Protein AF-A0A1T4K1K7-F1 (afdb_monomer_lite)

Secondary structure (DSSP, 8-state):
--HHHHHHHHTTS-HHHHHHHHHHHHHHHHTT--HHHHHHHHHHHHSSHHHHHHHHHHHS-HHHHHHHHHTS-HHHHHHHHHHH-

Structure (mmCIF, N/CA/C/O backbone):
data_AF-A0A1T4K1K7-F1
#
_entry.id   AF-A0A1T4K1K7-F1
#
loop_
_atom_site.group_PDB
_atom_site.id
_atom_site.type_symbol
_atom_site.label_atom_id
_atom_site.label_alt_id
_atom_site.label_comp_id
_atom_site.label_asym_id
_atom_site.label_entity_id
_atom_site.label_seq_id
_atom_site.pdbx_PDB_ins_code
_atom_site.Cartn_x
_atom_site.Cartn_y
_atom_site.Cartn_z
_atom_site.occupancy
_atom_site.B_iso_or_equiv
_atom_site.auth_seq_id
_atom_site.auth_comp_id
_atom_site.auth_asym_id
_atom_site.auth_atom_id
_atom_site.pdbx_PDB_model_num
ATOM 1 N N . MET A 1 1 ? -1.082 18.463 -14.589 1.00 40.00 1 MET A N 1
ATOM 2 C CA . MET A 1 1 ? -0.362 17.603 -15.557 1.00 40.00 1 MET A CA 1
ATOM 3 C C . MET A 1 1 ? 1.059 17.248 -15.076 1.00 40.00 1 MET A C 1
ATOM 5 O O . MET A 1 1 ? 1.962 17.151 -15.888 1.00 40.00 1 MET A O 1
ATOM 9 N N . LEU A 1 2 ? 1.266 17.024 -13.765 1.00 37.28 2 LEU A N 1
ATOM 10 C CA . LEU A 1 2 ? 2.543 16.550 -13.186 1.00 37.28 2 LEU A CA 1
ATOM 11 C C . LEU A 1 2 ? 2.457 15.104 -12.656 1.00 37.28 2 LEU A C 1
ATOM 13 O O . LEU A 1 2 ? 3.480 14.490 -12.390 1.00 37.28 2 LEU A O 1
ATOM 17 N N . ALA A 1 3 ? 1.246 14.540 -12.548 1.00 48.12 3 ALA A N 1
ATOM 18 C CA . ALA A 1 3 ? 1.021 13.199 -12.004 1.00 48.12 3 ALA A CA 1
ATOM 19 C C . ALA A 1 3 ? 1.590 12.066 -12.885 1.00 48.12 3 ALA A C 1
ATOM 21 O O . ALA A 1 3 ? 1.975 11.028 -12.362 1.00 48.12 3 ALA A O 1
ATOM 22 N N . ASN A 1 4 ? 1.696 12.267 -14.205 1.00 52.03 4 ASN A N 1
ATOM 23 C CA . ASN A 1 4 ? 2.125 11.206 -15.128 1.00 52.03 4 ASN A CA 1
ATOM 24 C C . ASN A 1 4 ? 3.645 11.013 -15.218 1.00 52.03 4 ASN A C 1
ATOM 26 O O . ASN A 1 4 ? 4.081 9.927 -15.581 1.00 52.03 4 ASN A O 1
ATOM 30 N N . ILE A 1 5 ? 4.455 12.018 -14.863 1.00 51.72 5 ILE A N 1
ATOM 31 C CA . ILE A 1 5 ? 5.919 11.929 -15.018 1.00 51.72 5 ILE A CA 1
ATOM 32 C C . ILE A 1 5 ? 6.507 10.885 -14.053 1.00 51.72 5 ILE A C 1
ATOM 34 O O . ILE A 1 5 ? 7.427 10.156 -14.413 1.00 51.72 5 ILE A O 1
ATOM 38 N N . GLY A 1 6 ? 5.940 10.765 -12.847 1.00 61.00 6 GLY A N 1
ATOM 39 C CA . GLY A 1 6 ? 6.348 9.745 -11.877 1.00 61.00 6 GLY A CA 1
ATOM 40 C C . GLY A 1 6 ? 5.942 8.326 -12.287 1.00 61.00 6 GLY A C 1
ATOM 41 O O . GLY A 1 6 ? 6.710 7.395 -12.103 1.00 61.00 6 GLY A O 1
ATOM 42 N N . VAL A 1 7 ? 4.768 8.145 -12.897 1.00 67.75 7 VAL A N 1
ATOM 43 C CA . VAL A 1 7 ? 4.259 6.812 -13.277 1.00 67.75 7 VAL A CA 1
ATOM 44 C C . VAL A 1 7 ? 5.069 6.200 -14.420 1.00 67.75 7 VAL A C 1
ATOM 46 O O . VAL A 1 7 ? 5.345 5.000 -14.415 1.00 67.75 7 VAL A O 1
ATOM 49 N N . ASP A 1 8 ? 5.489 7.014 -15.388 1.00 78.94 8 ASP A N 1
ATOM 50 C CA . ASP A 1 8 ? 6.262 6.523 -16.530 1.00 78.94 8 ASP A CA 1
ATOM 51 C C . ASP A 1 8 ? 7.670 6.058 -16.135 1.00 78.94 8 ASP A C 1
ATOM 53 O O . ASP A 1 8 ? 8.188 5.125 -16.752 1.00 78.94 8 ASP A O 1
ATOM 57 N N . ILE A 1 9 ? 8.266 6.617 -15.070 1.00 85.19 9 ILE A N 1
ATOM 58 C CA . ILE A 1 9 ? 9.568 6.137 -14.586 1.00 85.19 9 ILE A CA 1
ATOM 59 C C . ILE A 1 9 ? 9.464 4.736 -13.974 1.00 85.19 9 ILE A C 1
ATOM 61 O O . ILE A 1 9 ? 10.349 3.914 -14.182 1.00 85.19 9 ILE A O 1
ATOM 65 N N . TYR A 1 10 ? 8.359 4.405 -13.302 1.00 87.31 10 TYR A N 1
ATOM 66 C CA . TYR A 1 10 ? 8.197 3.095 -12.668 1.00 87.31 10 TYR A CA 1
ATOM 67 C C . TYR A 1 10 ? 7.996 1.970 -13.687 1.00 87.31 10 TYR A C 1
ATOM 69 O O . TYR A 1 10 ? 8.292 0.807 -13.401 1.00 87.31 10 TYR A O 1
ATOM 77 N N . LYS A 1 11 ? 7.566 2.301 -14.910 1.00 86.81 11 LYS A N 1
ATOM 78 C CA . LYS A 1 11 ? 7.481 1.333 -16.014 1.00 86.81 11 LYS A CA 1
ATOM 79 C C . LYS A 1 11 ? 8.849 0.794 -16.428 1.00 86.81 11 LYS A C 1
ATOM 81 O O . LYS A 1 11 ? 8.910 -0.326 -16.922 1.00 86.81 11 LYS A O 1
ATOM 86 N N . THR A 1 12 ? 9.927 1.554 -16.224 1.00 91.19 12 THR A N 1
ATOM 87 C CA . THR A 1 12 ? 11.297 1.117 -16.554 1.00 91.19 12 THR A CA 1
ATOM 88 C C . THR A 1 12 ? 11.971 0.361 -15.413 1.00 91.19 12 THR A C 1
ATOM 90 O O . THR A 1 12 ? 13.037 -0.220 -15.609 1.00 91.19 12 THR A O 1
ATOM 93 N N . TRP A 1 13 ? 11.363 0.362 -14.226 1.00 94.25 13 TRP A N 1
ATOM 94 C CA . TRP A 1 13 ? 11.904 -0.300 -13.048 1.00 94.25 13 TRP A CA 1
ATOM 95 C C . TRP A 1 13 ? 11.648 -1.803 -13.075 1.00 94.25 13 TRP A C 1
ATOM 97 O O . TRP A 1 13 ? 10.595 -2.259 -13.526 1.00 94.25 13 TRP A O 1
ATOM 107 N N . SER A 1 14 ? 12.595 -2.562 -12.526 1.00 95.62 14 SER A N 1
ATOM 108 C CA . SER A 1 14 ? 12.395 -3.978 -12.231 1.00 95.62 14 SER A CA 1
ATOM 109 C C . SER A 1 14 ? 11.404 -4.173 -11.079 1.00 95.62 14 SER A C 1
ATOM 111 O O . SER A 1 14 ? 11.167 -3.274 -10.266 1.00 95.62 14 SER A O 1
ATOM 113 N N . GLU A 1 15 ? 10.863 -5.385 -10.963 1.00 95.00 15 GLU A N 1
ATOM 114 C CA . GLU A 1 15 ? 9.975 -5.745 -9.852 1.00 95.00 15 GLU A CA 1
ATOM 115 C C . GLU A 1 15 ? 10.652 -5.606 -8.480 1.00 95.00 15 GLU A C 1
ATOM 117 O O . GLU A 1 15 ? 10.017 -5.182 -7.514 1.00 95.00 15 GLU A O 1
ATOM 122 N N . ASP A 1 16 ? 11.959 -5.869 -8.390 1.00 97.00 16 ASP A N 1
ATOM 123 C CA . ASP A 1 16 ? 12.719 -5.684 -7.150 1.00 97.00 16 ASP A CA 1
ATOM 124 C C . ASP A 1 16 ? 12.844 -4.207 -6.764 1.00 97.00 16 ASP A C 1
ATOM 126 O O . ASP A 1 16 ? 12.712 -3.861 -5.589 1.00 97.00 16 ASP A O 1
ATOM 130 N N . GLN A 1 17 ? 13.043 -3.316 -7.742 1.00 97.56 17 GLN A N 1
ATOM 131 C CA . GLN A 1 17 ? 13.084 -1.871 -7.497 1.00 97.56 17 GLN A CA 1
ATOM 132 C C . GLN A 1 17 ? 11.725 -1.353 -7.021 1.00 97.56 17 GLN A C 1
ATOM 134 O O . GLN A 1 17 ? 11.659 -0.607 -6.042 1.00 97.56 17 GLN A O 1
ATOM 139 N N . ARG A 1 18 ? 10.632 -1.793 -7.659 1.00 97.12 18 ARG A N 1
ATOM 140 C CA . ARG A 1 18 ? 9.266 -1.452 -7.230 1.00 97.12 18 ARG A CA 1
ATOM 141 C C . ARG A 1 18 ? 8.987 -1.953 -5.820 1.00 97.12 18 ARG A C 1
ATOM 143 O O . ARG A 1 18 ? 8.547 -1.176 -4.975 1.00 97.12 18 ARG A O 1
ATOM 150 N N . ARG A 1 19 ? 9.310 -3.219 -5.534 1.00 98.00 19 ARG A N 1
ATOM 151 C CA . ARG A 1 19 ? 9.161 -3.813 -4.199 1.00 98.00 19 ARG A CA 1
ATOM 152 C C . ARG A 1 19 ? 9.943 -3.029 -3.147 1.00 98.00 19 ARG A C 1
ATOM 154 O O . ARG A 1 19 ? 9.388 -2.738 -2.091 1.00 98.00 19 ARG A O 1
ATOM 161 N N . ALA A 1 20 ? 11.202 -2.689 -3.420 1.00 98.25 20 ALA A N 1
ATOM 162 C CA . ALA A 1 20 ? 12.043 -1.948 -2.484 1.00 98.25 20 ALA A CA 1
ATOM 163 C C . ALA A 1 20 ? 11.463 -0.560 -2.172 1.00 98.25 20 ALA A C 1
ATOM 165 O O . ALA A 1 20 ? 11.443 -0.144 -1.014 1.00 98.25 20 ALA A O 1
ATOM 166 N N . GLU A 1 21 ? 10.948 0.141 -3.180 1.00 98.00 21 GLU A N 1
ATOM 167 C CA . GLU A 1 21 ? 10.363 1.471 -3.003 1.00 98.00 21 GLU A CA 1
ATOM 168 C C . GLU A 1 21 ? 9.013 1.432 -2.282 1.00 98.00 21 GLU A C 1
ATOM 170 O O . GLU A 1 21 ? 8.783 2.224 -1.370 1.00 98.00 21 GLU A O 1
ATOM 175 N N . ILE A 1 22 ? 8.152 0.459 -2.598 1.00 98.38 22 ILE A N 1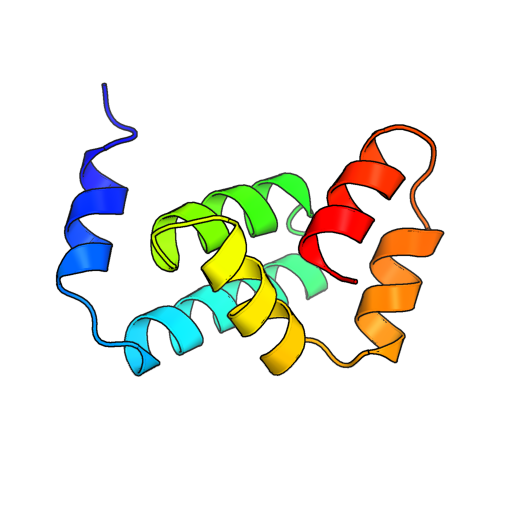
ATOM 176 C CA . ILE A 1 22 ? 6.915 0.222 -1.837 1.00 98.38 22 ILE A CA 1
ATOM 177 C C . ILE A 1 22 ? 7.252 -0.132 -0.382 1.00 98.38 22 ILE A C 1
ATOM 179 O O . ILE A 1 22 ? 6.580 0.339 0.532 1.00 98.38 22 ILE A O 1
ATOM 183 N N . GLY A 1 23 ? 8.337 -0.873 -0.141 1.00 98.56 23 GLY A N 1
ATOM 184 C CA . GLY A 1 23 ? 8.854 -1.128 1.205 1.00 98.56 23 GLY A CA 1
ATOM 185 C C . GLY A 1 23 ? 9.152 0.157 1.985 1.00 98.56 23 GLY A C 1
ATOM 186 O O . GLY A 1 23 ? 8.786 0.262 3.153 1.00 98.56 23 GLY A O 1
ATOM 187 N N . LYS A 1 24 ? 9.714 1.185 1.338 1.00 98.50 24 LYS A N 1
ATOM 188 C CA . LYS A 1 24 ? 9.930 2.496 1.979 1.00 98.50 24 LYS A CA 1
ATOM 189 C C . LYS A 1 24 ? 8.620 3.195 2.331 1.00 98.50 24 LYS A C 1
ATOM 191 O O . LYS A 1 24 ? 8.566 3.877 3.349 1.00 98.50 24 LYS A O 1
ATOM 196 N N . LEU A 1 25 ? 7.565 3.027 1.529 1.00 98.31 25 LEU A N 1
ATOM 197 C CA . LEU A 1 25 ? 6.239 3.560 1.861 1.00 98.31 25 LEU A CA 1
ATOM 198 C C . LEU A 1 25 ? 5.642 2.866 3.089 1.00 98.31 25 LEU A C 1
ATOM 200 O O . LEU A 1 25 ? 5.029 3.538 3.916 1.00 98.31 25 LEU A O 1
ATOM 204 N N . VAL A 1 26 ? 5.854 1.554 3.234 1.00 98.56 26 VAL A N 1
ATOM 205 C CA . VAL A 1 26 ? 5.447 0.800 4.431 1.00 98.56 26 VAL A CA 1
ATOM 206 C C . VAL A 1 26 ? 6.171 1.326 5.672 1.00 98.56 26 VAL A C 1
ATOM 208 O O . VAL A 1 26 ? 5.521 1.635 6.670 1.00 98.56 26 VAL A O 1
ATOM 211 N N . GLU A 1 27 ? 7.491 1.513 5.604 1.00 98.50 27 GLU A N 1
ATOM 212 C CA . GLU A 1 27 ? 8.252 2.127 6.705 1.00 98.50 27 GLU A CA 1
ATOM 213 C C . GLU A 1 27 ? 7.801 3.565 6.986 1.00 98.50 27 GLU A C 1
ATOM 215 O O . GLU A 1 27 ? 7.612 3.952 8.139 1.00 9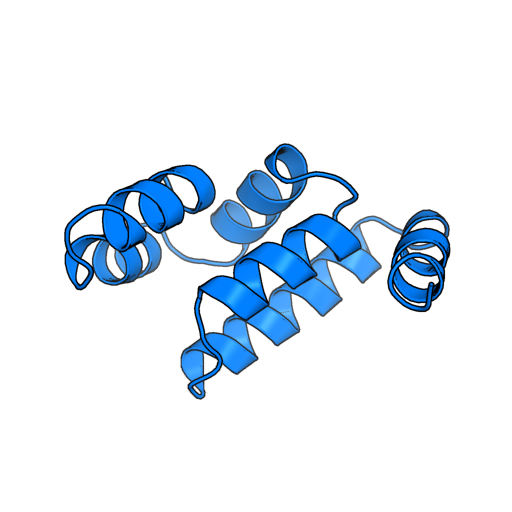8.50 27 GLU A O 1
ATOM 220 N N . GLY A 1 28 ? 7.539 4.347 5.938 1.00 97.94 28 GLY A N 1
ATOM 221 C CA . GLY A 1 28 ? 6.964 5.682 6.058 1.00 97.94 28 GLY A CA 1
ATOM 222 C C . GLY A 1 28 ? 5.623 5.661 6.790 1.00 97.94 28 GLY A C 1
ATOM 223 O O . GLY A 1 28 ? 5.392 6.494 7.663 1.00 97.94 28 GLY A O 1
ATOM 224 N N . HIS A 1 29 ? 4.754 4.691 6.494 1.00 97.56 29 HIS A N 1
ATOM 225 C CA . HIS A 1 29 ? 3.478 4.519 7.188 1.00 97.56 29 HIS A CA 1
ATOM 226 C C . HIS A 1 29 ? 3.666 4.178 8.665 1.00 97.56 29 HIS A C 1
ATOM 228 O O . HIS A 1 29 ? 3.026 4.792 9.522 1.00 97.56 29 HIS A O 1
ATOM 234 N N . ARG A 1 30 ? 4.586 3.261 8.978 1.00 97.50 30 ARG A N 1
ATOM 235 C CA . ARG A 1 30 ? 4.966 2.937 10.363 1.00 97.50 30 ARG A CA 1
ATOM 236 C C . ARG A 1 30 ? 5.492 4.169 11.111 1.00 97.50 30 ARG A C 1
ATOM 238 O O . ARG A 1 30 ? 5.265 4.287 12.312 1.00 97.50 30 ARG A O 1
ATOM 245 N N . ALA A 1 31 ? 6.106 5.113 10.396 1.00 97.56 31 ALA A N 1
ATOM 246 C CA . ALA A 1 31 ? 6.567 6.403 10.910 1.00 97.56 31 ALA A CA 1
ATOM 247 C C . ALA A 1 31 ? 5.517 7.539 10.865 1.00 97.56 31 ALA A C 1
ATOM 249 O O . ALA A 1 31 ? 5.830 8.666 11.247 1.00 97.56 31 ALA A O 1
ATOM 250 N N . GLY A 1 32 ? 4.277 7.274 10.434 1.00 96.00 32 GLY A N 1
ATOM 251 C CA . GLY A 1 32 ? 3.166 8.236 10.472 1.00 96.00 32 GLY A CA 1
ATOM 252 C C . GLY A 1 32 ? 2.676 8.770 9.120 1.00 96.00 32 GLY A C 1
ATOM 253 O O . GLY A 1 32 ? 1.776 9.609 9.103 1.00 96.00 32 GLY A O 1
ATOM 254 N N . LEU A 1 33 ? 3.201 8.293 7.986 1.00 94.94 33 LEU A N 1
ATOM 255 C CA . LEU A 1 33 ? 2.611 8.565 6.666 1.00 94.94 33 LEU A CA 1
ATOM 256 C C . LEU A 1 33 ? 1.166 8.044 6.618 1.00 94.94 33 LEU A C 1
ATOM 258 O O . LEU A 1 33 ? 0.870 6.976 7.152 1.00 94.94 33 LEU A O 1
ATOM 262 N N . SER A 1 34 ? 0.249 8.756 5.964 1.00 96.06 34 SER A N 1
ATOM 263 C CA . SER A 1 34 ? -1.141 8.296 5.872 1.00 96.06 34 SER A CA 1
ATOM 264 C C . SER A 1 34 ? -1.283 7.048 4.987 1.00 96.06 34 SER A C 1
ATOM 266 O O . SER A 1 34 ? -0.518 6.831 4.045 1.00 96.06 34 SER A O 1
ATOM 268 N N . LEU A 1 35 ? -2.301 6.230 5.276 1.00 95.81 35 LEU A N 1
ATOM 269 C CA . LEU A 1 35 ? -2.645 5.061 4.457 1.00 95.81 35 LEU A CA 1
ATOM 270 C C . LEU A 1 35 ? -3.026 5.449 3.024 1.00 95.81 35 LEU A C 1
ATOM 272 O O . LEU A 1 35 ? -2.646 4.759 2.087 1.00 95.81 35 LEU A O 1
ATOM 276 N N . GLU A 1 36 ? -3.735 6.565 2.857 1.00 95.12 36 GLU A N 1
ATOM 277 C CA . GLU A 1 36 ? -4.128 7.090 1.547 1.00 95.12 36 GLU A CA 1
ATOM 278 C C . GLU A 1 36 ? -2.907 7.352 0.655 1.00 95.12 36 GLU A C 1
ATOM 280 O O . GLU A 1 36 ? -2.848 6.850 -0.468 1.00 95.12 36 GLU A O 1
ATOM 285 N N . ILE A 1 37 ? -1.892 8.055 1.178 1.00 95.69 37 ILE A N 1
ATOM 286 C CA . ILE A 1 37 ? -0.662 8.333 0.424 1.00 95.69 37 ILE A CA 1
ATOM 287 C C . ILE A 1 37 ? 0.076 7.029 0.121 1.00 95.69 37 ILE A C 1
ATOM 289 O O . ILE A 1 37 ? 0.534 6.836 -1.006 1.00 95.69 37 ILE A O 1
ATOM 293 N N . MET A 1 38 ? 0.164 6.114 1.091 1.00 97.69 38 MET A N 1
ATOM 294 C CA . MET A 1 38 ? 0.789 4.809 0.874 1.00 97.69 38 MET A CA 1
ATOM 295 C C . MET A 1 38 ? 0.105 4.043 -0.269 1.00 97.69 38 MET A C 1
ATOM 297 O O . MET A 1 38 ? 0.798 3.563 -1.162 1.00 97.69 38 MET A O 1
ATOM 301 N N . PHE A 1 39 ? -1.229 3.961 -0.292 1.00 97.50 39 PHE A N 1
ATOM 302 C CA . PHE A 1 39 ? -1.971 3.243 -1.337 1.00 97.50 39 PHE A CA 1
ATOM 303 C C . PHE A 1 39 ? -1.866 3.915 -2.704 1.00 97.50 39 PHE A C 1
ATOM 305 O O . PHE A 1 39 ? -1.643 3.231 -3.708 1.00 97.50 39 PHE A O 1
ATOM 312 N N . GLN A 1 40 ? -1.984 5.243 -2.756 1.00 95.81 40 GLN A N 1
ATOM 313 C CA . GLN A 1 40 ? -1.861 5.997 -4.000 1.00 95.81 40 GLN A CA 1
ATOM 314 C C . GLN A 1 40 ? -0.470 5.815 -4.617 1.00 95.81 40 GLN A C 1
ATOM 316 O O . GLN A 1 40 ? -0.350 5.499 -5.802 1.00 95.81 40 GLN A O 1
ATOM 321 N N . MET A 1 41 ? 0.581 5.969 -3.810 1.00 96.38 41 MET A N 1
ATOM 322 C CA . MET A 1 41 ? 1.959 5.849 -4.283 1.00 96.38 41 MET A CA 1
ATOM 323 C C . MET A 1 41 ? 2.322 4.400 -4.610 1.00 96.38 41 MET A C 1
ATOM 325 O O . MET A 1 41 ? 2.937 4.157 -5.645 1.00 96.38 41 MET A O 1
ATOM 329 N N . ALA A 1 42 ? 1.888 3.426 -3.805 1.00 97.56 42 ALA A N 1
ATOM 330 C CA . ALA A 1 42 ? 2.102 2.013 -4.109 1.00 97.56 42 ALA A CA 1
ATOM 331 C C . ALA A 1 42 ? 1.422 1.610 -5.426 1.00 97.56 42 ALA A C 1
ATOM 333 O O . ALA A 1 42 ? 2.035 0.910 -6.225 1.00 97.56 4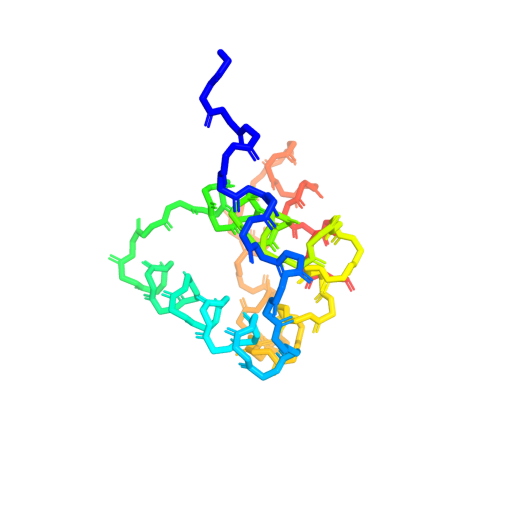2 ALA A O 1
ATOM 334 N N . SER A 1 43 ? 0.209 2.106 -5.697 1.00 96.44 43 SER A N 1
ATOM 335 C CA . SER A 1 43 ? -0.490 1.877 -6.974 1.00 96.44 43 SER A CA 1
ATOM 336 C C . SER A 1 43 ? 0.252 2.492 -8.156 1.00 96.44 43 SER A C 1
ATOM 338 O O . SER A 1 43 ? 0.355 1.867 -9.209 1.00 96.44 43 SER A O 1
ATOM 340 N N . ALA A 1 44 ? 0.800 3.698 -7.988 1.00 95.31 44 ALA A N 1
ATOM 341 C CA . ALA A 1 44 ? 1.610 4.340 -9.018 1.00 95.31 44 ALA A CA 1
ATOM 342 C C . ALA A 1 44 ? 2.897 3.549 -9.307 1.00 95.31 44 ALA A C 1
ATOM 344 O O . ALA A 1 44 ? 3.217 3.321 -10.471 1.00 95.31 44 ALA A O 1
ATOM 345 N N . ILE A 1 45 ? 3.601 3.097 -8.263 1.00 96.06 45 ILE A N 1
ATOM 346 C CA . ILE A 1 45 ? 4.857 2.339 -8.378 1.00 96.06 45 ILE A CA 1
ATOM 347 C C . ILE A 1 45 ? 4.618 0.951 -8.974 1.00 96.06 45 ILE A C 1
ATOM 349 O O . ILE A 1 45 ? 5.347 0.533 -9.870 1.00 96.06 45 ILE A O 1
ATOM 353 N N . ALA A 1 46 ? 3.593 0.242 -8.502 1.00 95.50 46 ALA A N 1
ATOM 354 C CA . ALA A 1 46 ? 3.246 -1.092 -8.985 1.00 95.50 46 ALA A CA 1
ATOM 355 C C . ALA A 1 46 ? 2.572 -1.070 -10.370 1.00 95.50 46 ALA A C 1
ATOM 357 O O . ALA A 1 46 ? 2.427 -2.110 -11.005 1.00 95.50 46 ALA A O 1
ATOM 358 N N . GLY A 1 47 ? 2.139 0.104 -10.837 1.00 93.62 47 GLY A N 1
ATOM 359 C CA . GLY A 1 47 ? 1.442 0.298 -12.108 1.00 93.62 47 GLY A CA 1
ATOM 360 C C . GLY A 1 47 ? -0.061 0.004 -12.060 1.00 93.62 47 GLY A C 1
ATOM 361 O O . GLY A 1 47 ? -0.777 0.372 -12.991 1.00 93.62 47 GLY A O 1
ATOM 362 N N . SER A 1 48 ? -0.562 -0.618 -10.990 1.00 94.06 48 SER A N 1
ATOM 363 C CA . SER A 1 48 ? -1.992 -0.818 -10.758 1.00 94.06 48 SER A CA 1
ATOM 364 C C . SER A 1 48 ? -2.313 -0.992 -9.265 1.00 94.06 48 SER A C 1
ATOM 366 O O . SER A 1 48 ? -1.441 -1.400 -8.491 1.00 94.06 48 SER A O 1
ATOM 368 N N . PRO A 1 49 ? -3.568 -0.742 -8.845 1.00 95.94 49 PRO A N 1
ATOM 369 C CA . PRO A 1 49 ? -4.024 -1.084 -7.501 1.00 95.94 49 PRO A CA 1
ATOM 370 C C . PRO A 1 49 ? -3.920 -2.582 -7.183 1.00 95.94 49 PRO A C 1
ATOM 372 O O . PRO A 1 49 ? -3.644 -2.941 -6.044 1.00 95.94 49 PRO A O 1
ATOM 375 N N . ASP A 1 50 ? -4.152 -3.472 -8.155 1.00 96.69 50 ASP A N 1
ATOM 376 C CA . ASP A 1 50 ? -4.098 -4.929 -7.943 1.00 96.69 50 ASP A CA 1
ATOM 377 C C . ASP A 1 50 ? -2.669 -5.369 -7.612 1.00 96.69 50 ASP A C 1
ATOM 379 O O . ASP A 1 50 ? -2.432 -5.956 -6.561 1.00 96.69 50 ASP A O 1
ATOM 383 N N . SER A 1 51 ? -1.689 -4.953 -8.416 1.00 96.38 51 SER A N 1
ATOM 384 C CA . SER A 1 51 ? -0.275 -5.243 -8.149 1.00 96.38 51 SER A CA 1
ATOM 385 C C . SER A 1 51 ? 0.211 -4.617 -6.835 1.00 96.38 51 SER A C 1
ATOM 387 O O . SER A 1 51 ? 1.020 -5.206 -6.119 1.00 96.38 51 SER A O 1
ATOM 389 N N . ALA A 1 52 ? -0.300 -3.436 -6.467 1.00 97.75 52 ALA A N 1
ATOM 390 C CA . ALA A 1 52 ? 0.023 -2.823 -5.181 1.00 97.75 52 ALA A CA 1
ATOM 391 C C . ALA A 1 52 ? -0.447 -3.674 -3.992 1.00 97.75 52 ALA A C 1
ATOM 393 O O . ALA A 1 52 ? 0.295 -3.785 -3.015 1.00 97.75 52 ALA A O 1
ATOM 394 N N . ARG A 1 53 ? -1.627 -4.308 -4.073 1.00 98.19 53 ARG A N 1
ATOM 395 C CA . ARG A 1 53 ? -2.122 -5.235 -3.037 1.00 98.19 53 ARG A CA 1
ATOM 396 C C . ARG A 1 53 ? -1.158 -6.389 -2.826 1.00 98.19 53 ARG A C 1
ATOM 398 O O . ARG A 1 53 ? -0.798 -6.666 -1.685 1.00 98.19 53 ARG A O 1
ATOM 405 N N . ASP A 1 54 ? -0.683 -6.998 -3.909 1.00 98.06 54 ASP A N 1
ATOM 406 C CA . ASP A 1 54 ? 0.248 -8.128 -3.843 1.00 98.06 54 ASP A CA 1
ATOM 407 C C . ASP A 1 54 ? 1.564 -7.732 -3.162 1.00 98.06 54 ASP A C 1
ATOM 409 O O . ASP A 1 54 ? 2.055 -8.430 -2.267 1.00 98.06 54 ASP A O 1
ATOM 413 N N . HIS A 1 55 ? 2.121 -6.571 -3.524 1.00 98.31 55 HIS A N 1
ATOM 414 C CA . HIS A 1 55 ? 3.320 -6.052 -2.866 1.00 98.31 55 HIS A CA 1
ATOM 415 C C . HIS A 1 55 ? 3.078 -5.757 -1.383 1.00 98.31 55 HIS A C 1
ATOM 417 O O . HIS A 1 55 ? 3.884 -6.166 -0.546 1.00 98.31 55 HIS A O 1
ATOM 423 N N . LEU A 1 56 ? 1.984 -5.074 -1.041 1.00 98.44 56 LEU A N 1
ATOM 424 C CA . LEU A 1 56 ? 1.660 -4.725 0.343 1.00 98.44 56 LEU A CA 1
ATOM 425 C C . LEU A 1 56 ? 1.392 -5.974 1.192 1.00 98.44 56 LEU A C 1
ATOM 427 O O . LEU A 1 56 ? 1.871 -6.049 2.319 1.00 98.44 56 LEU A O 1
ATOM 431 N N . ALA A 1 57 ? 0.704 -6.983 0.658 1.00 98.12 57 ALA A N 1
ATOM 432 C CA . ALA A 1 57 ? 0.471 -8.253 1.342 1.00 98.12 57 ALA A CA 1
ATOM 433 C C . ALA A 1 57 ? 1.772 -9.032 1.593 1.00 98.12 57 ALA A C 1
ATOM 435 O O . ALA A 1 57 ? 1.892 -9.696 2.623 1.00 98.12 57 ALA A O 1
ATOM 436 N N . ALA A 1 58 ? 2.748 -8.929 0.685 1.00 98.00 58 ALA A N 1
ATOM 437 C CA . ALA A 1 58 ? 4.065 -9.542 0.840 1.00 98.00 58 ALA A CA 1
ATOM 438 C C . ALA A 1 58 ? 4.990 -8.778 1.808 1.00 98.00 58 ALA A C 1
ATOM 440 O O . ALA A 1 58 ? 5.884 -9.383 2.396 1.00 98.00 58 ALA A O 1
ATOM 441 N N . LEU A 1 59 ? 4.810 -7.462 1.953 1.00 98.44 59 LEU A N 1
ATOM 442 C CA . LEU A 1 59 ? 5.663 -6.593 2.779 1.00 98.44 59 LEU A CA 1
ATOM 443 C C . LEU A 1 59 ? 5.101 -6.354 4.189 1.00 98.44 59 LEU A C 1
ATOM 445 O O . LEU A 1 59 ? 5.862 -6.064 5.114 1.00 98.44 59 LEU A O 1
ATOM 449 N N . ILE A 1 60 ? 3.782 -6.468 4.362 1.00 98.38 60 ILE A N 1
ATOM 450 C CA . ILE A 1 60 ? 3.083 -6.206 5.621 1.00 98.38 60 ILE A CA 1
ATOM 451 C C . ILE A 1 60 ? 2.501 -7.523 6.160 1.00 98.38 60 ILE A C 1
ATOM 453 O O . ILE A 1 60 ? 1.612 -8.114 5.530 1.00 98.38 60 ILE A O 1
ATOM 457 N N . PRO A 1 61 ? 2.936 -7.980 7.348 1.00 98.25 61 PRO A N 1
ATOM 458 C CA . PRO A 1 61 ? 2.375 -9.156 8.002 1.00 98.25 61 PRO A CA 1
ATOM 459 C C . PRO A 1 61 ? 0.850 -9.085 8.139 1.00 98.25 61 PRO A C 1
ATOM 461 O O . PRO A 1 61 ? 0.281 -8.026 8.403 1.00 98.25 61 PRO A O 1
ATOM 464 N N . ALA A 1 62 ? 0.178 -10.232 8.014 1.00 98.06 62 ALA A N 1
ATOM 465 C CA . ALA A 1 62 ? -1.286 -10.308 8.049 1.00 98.06 62 ALA A CA 1
ATOM 466 C C . ALA A 1 62 ? -1.903 -9.689 9.319 1.00 98.06 62 ALA A C 1
ATOM 468 O O . ALA A 1 62 ? -2.917 -8.998 9.242 1.00 98.06 62 ALA A O 1
ATOM 469 N N . GLU A 1 63 ? -1.272 -9.887 10.480 1.00 98.12 63 GLU A N 1
ATOM 470 C CA . GLU A 1 63 ? -1.723 -9.297 11.745 1.00 98.12 63 GLU A CA 1
ATOM 471 C C . GLU A 1 63 ? -1.652 -7.761 11.725 1.00 98.12 63 GLU A C 1
ATOM 473 O O . GLU A 1 63 ? -2.574 -7.080 12.179 1.00 98.12 63 GLU A O 1
ATOM 478 N N . GLU A 1 64 ? -0.578 -7.202 11.161 1.00 98.12 64 GLU A N 1
ATOM 479 C CA . GLU A 1 64 ? -0.407 -5.756 11.022 1.00 98.12 64 GLU A CA 1
ATOM 480 C C . GLU A 1 64 ? -1.451 -5.183 10.056 1.00 98.12 64 GLU A C 1
ATOM 482 O O . GLU A 1 64 ? -2.148 -4.233 10.416 1.00 98.12 64 GLU A O 1
ATOM 487 N N . ARG A 1 65 ? -1.672 -5.827 8.900 1.00 98.19 65 ARG A N 1
ATOM 488 C CA . ARG A 1 65 ? -2.750 -5.460 7.960 1.00 98.19 65 ARG A CA 1
ATOM 489 C C . ARG A 1 65 ? -4.118 -5.446 8.642 1.00 98.19 65 ARG A C 1
ATOM 491 O O . ARG A 1 65 ? -4.877 -4.489 8.493 1.00 98.19 65 ARG A O 1
ATOM 498 N N . HIS A 1 66 ? -4.416 -6.457 9.456 1.00 98.19 66 HIS A N 1
ATOM 499 C CA . HIS A 1 66 ? -5.668 -6.520 10.210 1.00 98.19 66 HIS A CA 1
ATOM 500 C C . HIS A 1 66 ? -5.838 -5.357 11.188 1.00 98.19 66 HIS A C 1
ATOM 502 O O . HIS A 1 66 ? -6.900 -4.726 11.222 1.00 98.19 66 HIS A O 1
ATOM 508 N N . LYS A 1 67 ? -4.787 -5.005 11.933 1.00 97.56 67 LYS A N 1
ATOM 509 C CA . LYS A 1 67 ? -4.789 -3.836 12.828 1.00 97.56 67 LYS A CA 1
ATOM 510 C C . LYS A 1 67 ? -4.977 -2.525 12.056 1.00 97.56 67 LYS A C 1
ATOM 512 O O . LYS A 1 67 ? -5.738 -1.660 12.492 1.00 97.56 67 LYS A O 1
ATOM 517 N N . MET A 1 68 ? -4.330 -2.385 10.898 1.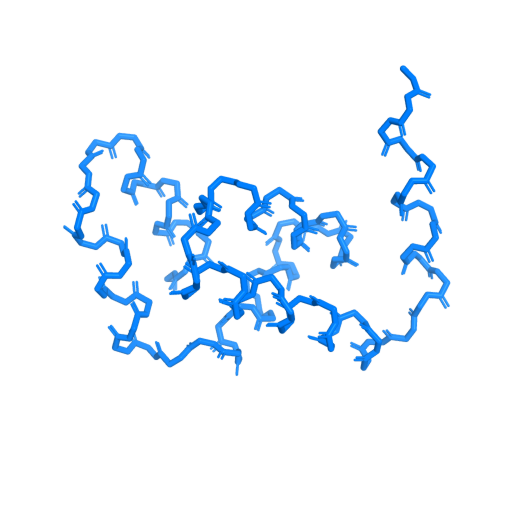00 97.00 68 MET A N 1
ATOM 518 C CA . MET A 1 68 ? -4.434 -1.194 10.042 1.00 97.00 68 MET A CA 1
ATOM 519 C C . MET A 1 68 ? -5.858 -0.962 9.531 1.00 97.00 68 MET A C 1
ATOM 521 O O . MET A 1 68 ? -6.296 0.186 9.486 1.00 97.00 68 MET A O 1
ATOM 525 N N . VAL A 1 69 ? -6.577 -2.031 9.179 1.00 97.31 69 VAL A N 1
ATOM 526 C CA . VAL A 1 69 ? -7.966 -1.960 8.703 1.00 97.31 69 VAL A CA 1
ATOM 527 C C . VAL A 1 69 ? -8.933 -1.700 9.859 1.00 97.31 69 VAL A C 1
ATOM 529 O O . VAL A 1 69 ? -9.754 -0.790 9.792 1.00 97.31 69 VAL A O 1
ATOM 532 N N . THR A 1 70 ? -8.845 -2.469 10.946 1.00 97.12 70 THR A N 1
ATOM 533 C CA . THR A 1 70 ? -9.859 -2.458 12.023 1.00 97.12 70 THR A CA 1
ATOM 534 C C . THR A 1 70 ? -9.877 -1.190 12.880 1.00 97.12 70 THR A C 1
ATOM 536 O O . THR A 1 70 ? -10.915 -0.872 13.477 1.00 97.12 70 THR A O 1
ATOM 539 N N . ARG A 1 71 ? -8.768 -0.437 12.917 1.00 95.56 71 ARG A N 1
ATOM 540 C CA . ARG A 1 71 ? -8.702 0.880 13.577 1.00 95.56 71 ARG A CA 1
ATOM 541 C C . ARG A 1 71 ? -9.506 1.963 12.847 1.00 95.56 71 ARG A C 1
ATOM 543 O O . ARG A 1 71 ? -9.909 2.934 13.478 1.00 95.56 71 ARG A O 1
ATOM 550 N N . LEU A 1 72 ? -9.734 1.805 11.542 1.00 95.56 72 LEU A N 1
ATOM 551 C CA . LEU A 1 72 ? -10.525 2.733 10.734 1.00 95.56 72 LEU A CA 1
ATOM 552 C C . LEU A 1 72 ? -12.021 2.418 10.851 1.00 95.56 72 LEU A C 1
ATOM 554 O O . LEU A 1 72 ? -12.411 1.368 11.373 1.00 95.56 72 LEU A O 1
ATOM 558 N N . LYS A 1 73 ? -12.867 3.330 10.361 1.00 95.19 73 LYS A N 1
ATOM 559 C CA . LYS A 1 73 ? -14.330 3.176 10.327 1.00 95.19 73 LYS A CA 1
ATOM 560 C C . LYS A 1 73 ? -14.896 3.644 8.989 1.00 95.19 73 LYS A C 1
ATOM 562 O O . LYS A 1 73 ? -14.289 4.461 8.306 1.00 95.19 73 LYS A O 1
ATOM 567 N N . GLY A 1 74 ? -16.076 3.135 8.639 1.00 95.88 74 GLY A N 1
ATOM 568 C CA . GLY A 1 74 ? -16.819 3.570 7.456 1.00 95.88 74 GLY A CA 1
ATOM 569 C C . GLY A 1 74 ? -16.041 3.365 6.155 1.00 95.88 74 GLY A C 1
ATOM 570 O O . GLY A 1 74 ? -15.433 2.315 5.943 1.00 95.88 74 GLY A O 1
ATOM 571 N N . THR A 1 75 ? -16.065 4.373 5.286 1.00 95.19 75 THR A N 1
ATOM 572 C CA . THR A 1 75 ? -15.443 4.320 3.956 1.00 95.19 75 THR A CA 1
ATOM 573 C C . THR A 1 75 ? -13.938 4.070 4.022 1.00 95.19 75 THR A C 1
ATOM 575 O O . THR A 1 75 ? -13.435 3.245 3.266 1.00 95.19 75 THR A O 1
ATOM 578 N N . ASP A 1 76 ? -13.226 4.689 4.966 1.00 93.69 76 ASP A N 1
ATOM 579 C CA . ASP A 1 76 ? -11.772 4.526 5.093 1.00 93.69 76 ASP A CA 1
ATOM 580 C C . ASP A 1 76 ? -11.397 3.081 5.437 1.00 93.69 76 ASP A C 1
ATOM 582 O O . ASP A 1 76 ? -10.419 2.538 4.921 1.00 93.69 76 ASP A O 1
ATOM 586 N N . GLN A 1 77 ? -12.213 2.423 6.267 1.00 96.88 77 GLN A N 1
ATOM 587 C CA . GLN A 1 77 ? -12.047 1.004 6.570 1.00 96.88 77 GLN A CA 1
ATOM 588 C C . GLN A 1 77 ? -12.262 0.138 5.327 1.00 96.88 77 GLN A C 1
ATOM 590 O O . GLN A 1 77 ? -11.488 -0.790 5.103 1.00 96.88 77 GLN A O 1
ATOM 595 N N . ALA A 1 78 ? -13.283 0.436 4.519 1.00 96.56 78 ALA A N 1
ATOM 596 C CA . ALA A 1 78 ? -13.556 -0.299 3.286 1.00 96.56 78 ALA A CA 1
ATOM 597 C C . ALA A 1 78 ? -12.420 -0.134 2.263 1.00 96.56 78 ALA A C 1
ATOM 599 O O . ALA A 1 78 ? -11.985 -1.116 1.662 1.00 96.56 78 ALA A O 1
ATOM 600 N N . VAL A 1 79 ? -11.884 1.082 2.118 1.00 95.38 79 VAL A N 1
ATOM 601 C CA . VAL A 1 79 ? -10.736 1.357 1.243 1.00 95.38 79 VAL A CA 1
ATOM 602 C C . VAL A 1 79 ? -9.497 0.611 1.732 1.00 95.38 79 VAL A C 1
ATOM 604 O O . VAL A 1 79 ? -8.872 -0.103 0.948 1.00 95.38 79 VAL A O 1
ATOM 607 N N . ALA A 1 80 ? -9.168 0.699 3.023 1.00 97.00 80 ALA A N 1
ATOM 608 C CA . ALA A 1 80 ? -8.021 -0.015 3.577 1.00 97.00 80 ALA A CA 1
ATOM 609 C C . ALA A 1 80 ? -8.168 -1.534 3.457 1.00 97.00 80 ALA A C 1
ATOM 611 O O . ALA A 1 80 ? -7.203 -2.203 3.096 1.00 97.00 80 ALA A O 1
ATOM 612 N N . ALA A 1 81 ? -9.364 -2.077 3.703 1.00 97.25 81 ALA A N 1
ATOM 613 C CA . ALA A 1 81 ? -9.646 -3.494 3.499 1.00 97.25 81 ALA A CA 1
ATOM 614 C C . ALA A 1 81 ? -9.419 -3.890 2.039 1.00 97.25 81 ALA A C 1
ATOM 616 O O . ALA A 1 81 ? -8.743 -4.876 1.790 1.00 97.25 81 ALA A O 1
ATOM 617 N N . SER A 1 82 ? -9.885 -3.081 1.082 1.00 96.44 82 SER A N 1
ATOM 618 C CA . SER A 1 82 ? -9.697 -3.381 -0.338 1.00 96.44 82 SER A CA 1
ATOM 619 C C . SER A 1 82 ? -8.229 -3.461 -0.753 1.00 96.44 82 SER A C 1
ATOM 621 O O . SER A 1 82 ? -7.944 -4.141 -1.725 1.00 96.44 82 SER A O 1
ATOM 623 N N . PHE A 1 83 ? -7.308 -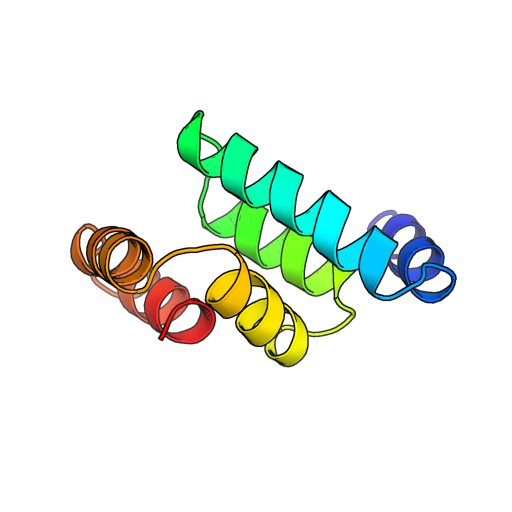2.783 -0.058 1.00 96.62 83 PHE A N 1
ATOM 624 C CA . PHE A 1 83 ? -5.873 -2.811 -0.363 1.00 96.62 83 PHE A CA 1
ATOM 625 C C . PHE A 1 83 ? -5.079 -3.839 0.452 1.00 96.62 83 PHE A C 1
ATOM 627 O O . PHE A 1 83 ? -3.994 -4.243 0.038 1.00 96.62 83 PHE A O 1
ATOM 634 N N . LEU A 1 84 ? -5.571 -4.201 1.637 1.00 97.06 84 LEU A N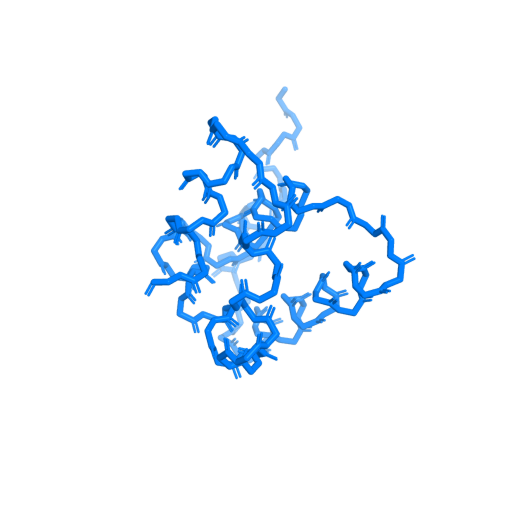 1
ATOM 635 C CA . LEU A 1 84 ? -4.806 -4.932 2.645 1.00 97.06 84 LEU A CA 1
ATOM 636 C C . LEU A 1 84 ? -5.433 -6.271 3.039 1.00 97.06 84 LEU A C 1
ATOM 638 O O . LEU A 1 84 ? -4.892 -6.900 3.944 1.00 97.06 84 LEU A O 1
ATOM 642 N N . MET A 1 85 ? -6.539 -6.710 2.436 1.00 93.75 85 MET A N 1
ATOM 643 C CA . MET A 1 85 ? -7.200 -7.998 2.704 1.00 93.75 85 MET A CA 1
ATOM 644 C C . MET A 1 85 ? -7.515 -8.720 1.408 1.00 93.75 85 MET A C 1
ATOM 646 O O . MET A 1 85 ? -7.194 -9.926 1.367 1.00 93.75 85 MET A O 1
#

Radius of gyration: 12.64 Å; chains: 1; bounding box: 30×28×30 Å

Organism: NCBI:txid115783

Sequence (85 aa):
MLANIGVDIYKTWSEDQRRAEIGKLVEGHRAGLSLEIMFQMASAIAGSPDSARDHLAALIPAEERHKMVTRLKGTDQAVAASFLM

pLDDT: mean 92.44, std 13.06, range [37.28, 98.56]

Foldseek 3Di:
DPLVVLLVVLVPDDPVVLLVVLLVLVVVVVVPDDPVVSQVVNCSNLVHLVSSLVSCQVNADLVRLVVVLVVDDDPVSVVSVSSRD